Protein AF-A0A2V5X235-F1 (afdb_monomer)

Radius of gyration: 18.5 Å; Cα contacts (8 Å, |Δi|>4): 31; chains: 1; bounding box: 46×26×42 Å

Structure (mmCIF, N/CA/C/O backbone):
data_AF-A0A2V5X235-F1
#
_entry.id   AF-A0A2V5X235-F1
#
loop_
_atom_site.group_PDB
_atom_site.id
_atom_site.type_symbol
_atom_site.label_atom_id
_atom_site.label_alt_id
_atom_site.label_comp_id
_atom_site.label_asym_id
_atom_site.label_entity_id
_atom_site.label_seq_id
_atom_site.pdbx_PDB_ins_code
_atom_site.Cartn_x
_atom_site.Cartn_y
_atom_site.Cartn_z
_atom_site.occupancy
_atom_site.B_iso_or_equiv
_atom_site.auth_seq_id
_atom_site.auth_comp_id
_atom_site.auth_asym_id
_atom_site.auth_atom_id
_atom_site.pdbx_PDB_model_num
ATOM 1 N N . ARG A 1 1 ? 26.055 9.673 -18.603 1.00 62.94 1 ARG A N 1
ATOM 2 C CA . ARG A 1 1 ? 24.661 9.391 -18.183 1.00 62.94 1 ARG A CA 1
ATOM 3 C C . ARG A 1 1 ? 24.049 8.565 -19.304 1.00 62.94 1 ARG A C 1
ATOM 5 O O . ARG A 1 1 ? 23.943 9.108 -20.391 1.00 62.94 1 ARG A O 1
ATOM 12 N N . ASN A 1 2 ? 23.751 7.284 -19.065 1.00 81.06 2 ASN A N 1
ATOM 13 C CA . ASN A 1 2 ? 23.292 6.337 -20.092 1.00 81.06 2 ASN A CA 1
ATOM 14 C C . ASN A 1 2 ? 21.894 5.830 -19.727 1.00 81.06 2 ASN A C 1
ATOM 16 O O . ASN A 1 2 ? 21.731 4.693 -19.296 1.00 81.06 2 ASN A O 1
ATOM 20 N N . THR A 1 3 ? 20.906 6.713 -19.818 1.00 89.75 3 THR A N 1
ATOM 21 C CA . THR A 1 3 ? 19.494 6.369 -19.638 1.00 89.75 3 THR A CA 1
ATOM 22 C C . THR A 1 3 ? 18.827 6.328 -21.004 1.00 89.75 3 THR A C 1
ATOM 24 O O . THR A 1 3 ? 19.139 7.152 -21.863 1.00 89.75 3 THR A O 1
ATOM 27 N N . ILE A 1 4 ? 17.929 5.369 -21.197 1.00 86.69 4 ILE A N 1
ATOM 28 C CA . ILE A 1 4 ? 17.059 5.287 -22.369 1.00 86.69 4 ILE A CA 1
ATOM 29 C C . ILE A 1 4 ? 15.616 5.362 -21.884 1.00 86.69 4 ILE A C 1
ATOM 31 O O . ILE A 1 4 ? 15.269 4.705 -20.903 1.00 86.69 4 ILE A O 1
ATOM 35 N N . ASP A 1 5 ? 14.797 6.153 -22.567 1.00 89.62 5 ASP A N 1
ATOM 36 C CA . ASP A 1 5 ? 13.354 6.162 -22.362 1.00 89.62 5 ASP A CA 1
ATOM 37 C C . ASP A 1 5 ? 12.726 5.188 -23.354 1.00 89.62 5 ASP A C 1
ATOM 39 O O . ASP A 1 5 ? 12.981 5.255 -24.559 1.00 89.62 5 ASP A O 1
ATOM 43 N N . LEU A 1 6 ? 11.919 4.258 -22.849 1.00 86.88 6 LEU A N 1
ATOM 44 C CA . LEU A 1 6 ? 11.195 3.315 -23.688 1.00 86.88 6 LEU A CA 1
ATOM 45 C C . LEU A 1 6 ? 9.756 3.784 -23.858 1.0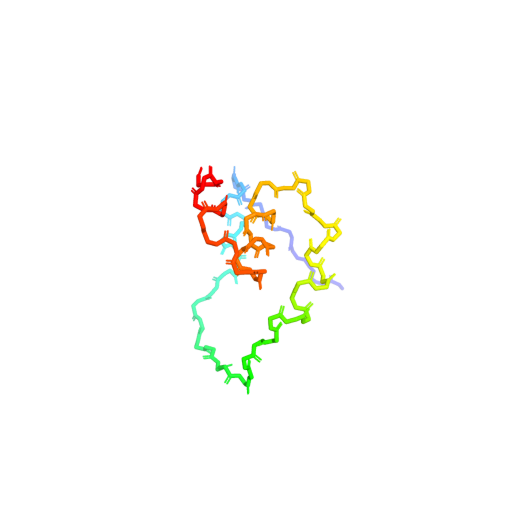0 86.88 6 LEU A C 1
ATOM 47 O O . LEU A 1 6 ? 9.036 4.009 -22.886 1.00 86.88 6 LEU A O 1
ATOM 51 N N . TYR A 1 7 ? 9.332 3.907 -25.111 1.00 92.56 7 TYR A N 1
ATOM 52 C CA . TYR A 1 7 ? 7.933 4.148 -25.428 1.00 92.56 7 TYR A CA 1
ATOM 53 C C . TYR A 1 7 ? 7.112 2.872 -25.218 1.00 92.56 7 TYR A C 1
ATOM 55 O O . TYR A 1 7 ? 7.504 1.800 -25.677 1.00 92.56 7 TYR A O 1
ATOM 63 N N . MET A 1 8 ? 5.944 3.017 -24.589 1.00 93.38 8 MET A N 1
ATOM 64 C CA . MET A 1 8 ? 4.936 1.966 -24.455 1.00 93.38 8 MET A CA 1
ATOM 65 C C . MET A 1 8 ? 3.581 2.505 -24.908 1.00 93.38 8 MET A C 1
ATOM 67 O O . MET A 1 8 ? 3.207 3.630 -24.573 1.00 93.38 8 MET A O 1
ATOM 71 N N . SER A 1 9 ? 2.829 1.690 -25.644 1.00 93.50 9 SER A N 1
ATOM 72 C CA . SER A 1 9 ? 1.575 2.101 -26.288 1.00 93.50 9 SER A CA 1
ATOM 73 C C . SER A 1 9 ? 0.419 2.331 -25.309 1.00 93.50 9 SER A C 1
ATOM 75 O O . SER A 1 9 ? -0.572 2.967 -25.663 1.00 93.50 9 SER A O 1
ATOM 77 N N . ASN A 1 10 ? 0.503 1.792 -24.090 1.00 94.31 10 ASN A N 1
ATOM 78 C CA . ASN A 1 10 ? -0.492 1.978 -23.038 1.00 94.31 10 ASN A CA 1
ATOM 79 C C . ASN A 1 10 ? 0.120 1.752 -21.640 1.00 94.31 10 ASN A C 1
ATOM 81 O O . ASN A 1 10 ? 1.211 1.200 -21.488 1.00 94.31 10 ASN A O 1
ATOM 85 N N . SER A 1 11 ? -0.614 2.152 -20.601 1.00 93.75 11 SER A N 1
ATOM 86 C CA . SER A 1 11 ? -0.160 2.054 -19.209 1.00 93.75 11 SER A CA 1
ATOM 87 C C . SER A 1 11 ? 0.000 0.616 -18.705 1.00 93.75 11 SER A C 1
ATOM 89 O O . SER A 1 11 ? 0.798 0.385 -17.802 1.00 93.75 11 SER A O 1
ATOM 91 N N . ARG A 1 12 ? -0.724 -0.365 -19.265 1.00 94.81 12 ARG A N 1
ATOM 92 C CA . ARG A 1 12 ? -0.583 -1.778 -18.872 1.00 94.81 12 ARG A CA 1
ATOM 93 C C . ARG A 1 12 ? 0.780 -2.325 -19.291 1.00 94.81 12 ARG A C 1
ATOM 95 O O . ARG A 1 12 ? 1.429 -2.994 -18.488 1.00 94.81 12 ARG A O 1
ATOM 102 N N . ASP A 1 13 ? 1.211 -2.013 -20.508 1.00 94.00 13 ASP A N 1
ATOM 103 C CA . ASP A 1 13 ? 2.518 -2.431 -21.023 1.00 94.00 13 ASP A CA 1
ATOM 104 C C . ASP A 1 13 ? 3.643 -1.762 -20.226 1.00 94.00 13 ASP A C 1
ATOM 106 O O . ASP A 1 13 ? 4.601 -2.426 -19.837 1.00 94.00 13 ASP A O 1
ATOM 110 N N . MET A 1 14 ? 3.469 -0.483 -19.870 1.00 94.00 14 MET A N 1
ATOM 111 C CA . MET A 1 14 ? 4.390 0.227 -18.977 1.00 94.00 14 MET A CA 1
ATOM 112 C C . MET A 1 14 ? 4.468 -0.410 -17.581 1.00 94.00 14 MET A C 1
ATOM 114 O O . MET A 1 14 ? 5.561 -0.631 -17.077 1.00 94.00 14 MET A O 1
ATOM 118 N N . ASN A 1 15 ? 3.335 -0.763 -16.965 1.00 92.94 15 ASN A N 1
ATOM 119 C CA . ASN A 1 15 ? 3.311 -1.404 -15.641 1.00 92.94 15 ASN A CA 1
ATOM 120 C C . ASN A 1 15 ? 3.917 -2.815 -15.646 1.00 92.94 15 ASN A C 1
ATOM 122 O O . ASN A 1 15 ? 4.378 -3.299 -14.616 1.00 92.94 15 ASN A O 1
ATOM 126 N N . THR A 1 16 ? 3.885 -3.485 -16.797 1.00 92.75 16 THR A N 1
ATOM 127 C CA . THR A 1 16 ? 4.490 -4.811 -16.980 1.00 92.75 16 THR A CA 1
ATOM 128 C C . THR A 1 16 ? 5.983 -4.702 -17.282 1.00 92.75 16 THR A C 1
ATOM 130 O O . THR A 1 16 ? 6.738 -5.656 -17.093 1.00 92.75 16 THR A O 1
ATOM 133 N N . TRP A 1 17 ? 6.443 -3.535 -17.727 1.00 91.94 17 TRP A N 1
ATOM 134 C CA . TRP A 1 17 ? 7.839 -3.322 -18.041 1.00 91.94 17 TRP A CA 1
ATOM 135 C C . TRP A 1 17 ? 8.704 -3.402 -16.776 1.00 91.94 17 TRP A C 1
ATOM 137 O O . TRP A 1 17 ? 8.534 -2.647 -15.825 1.00 91.94 17 TRP A O 1
ATOM 147 N N . GLY A 1 18 ? 9.625 -4.367 -16.753 1.00 89.19 18 GLY A N 1
ATOM 148 C CA . GLY A 1 18 ? 10.459 -4.662 -15.584 1.00 89.19 18 GLY A CA 1
ATOM 149 C C . GLY A 1 18 ? 9.788 -5.535 -14.515 1.00 89.19 18 GLY A C 1
ATOM 150 O O . GLY A 1 18 ? 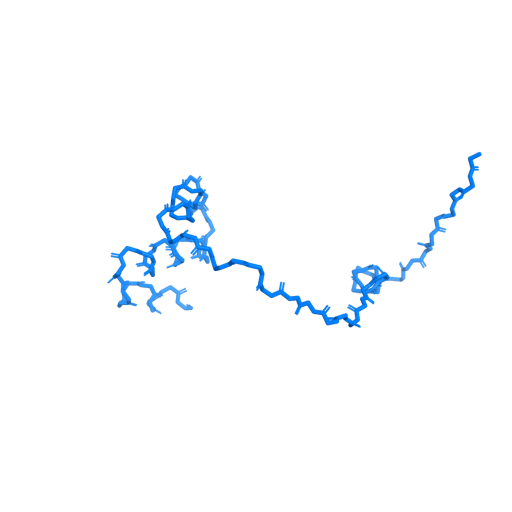10.468 -5.947 -13.572 1.00 89.19 18 GLY A O 1
ATOM 151 N N . ALA A 1 19 ? 8.502 -5.875 -14.660 1.00 94.44 19 ALA A N 1
ATOM 152 C CA . ALA A 1 19 ? 7.859 -6.867 -13.807 1.00 94.44 19 ALA A CA 1
ATOM 153 C C . ALA A 1 19 ? 8.468 -8.252 -14.075 1.00 94.44 19 ALA A C 1
ATOM 155 O O . ALA A 1 19 ? 8.638 -8.669 -15.221 1.00 94.44 19 ALA A O 1
ATOM 156 N N . ARG A 1 20 ? 8.805 -8.971 -13.005 1.00 94.44 20 ARG A N 1
ATOM 157 C CA . ARG A 1 20 ? 9.468 -10.278 -13.066 1.00 94.44 20 ARG A CA 1
ATOM 158 C C . ARG A 1 20 ? 8.884 -11.228 -12.032 1.00 94.44 20 ARG A C 1
ATOM 160 O O . ARG A 1 20 ? 8.466 -10.800 -10.957 1.00 94.44 20 ARG A O 1
ATOM 167 N N . GLN A 1 21 ? 8.858 -12.512 -12.369 1.00 96.19 21 GLN A N 1
ATOM 168 C CA . GLN A 1 21 ? 8.499 -13.571 -11.435 1.00 96.19 21 GLN A CA 1
ATOM 169 C C . GLN A 1 21 ? 9.755 -13.998 -10.686 1.00 96.19 21 GLN A C 1
ATOM 171 O O . GLN A 1 21 ? 10.666 -14.565 -11.278 1.00 96.19 21 GLN A O 1
ATOM 176 N N . GLU A 1 22 ? 9.794 -13.715 -9.391 1.00 95.81 22 GLU A N 1
ATOM 177 C CA . GLU A 1 22 ? 10.930 -14.036 -8.533 1.00 95.81 22 GLU A CA 1
ATOM 178 C C . GLU A 1 22 ? 10.449 -14.795 -7.308 1.00 95.81 22 GLU A C 1
ATOM 180 O O . GLU A 1 22 ? 9.347 -14.564 -6.802 1.00 95.81 22 GLU A O 1
ATOM 185 N N . THR A 1 23 ? 11.298 -15.686 -6.806 1.00 97.00 23 THR A N 1
ATOM 186 C CA . THR A 1 23 ? 11.029 -16.334 -5.523 1.00 97.00 23 THR A CA 1
ATOM 187 C C . THR A 1 23 ? 11.332 -15.345 -4.407 1.00 97.00 23 THR A C 1
ATOM 189 O O . THR A 1 23 ? 12.442 -14.824 -4.318 1.00 97.00 23 THR A O 1
ATOM 192 N N . ILE A 1 24 ? 10.350 -15.099 -3.546 1.00 96.00 24 ILE A N 1
ATOM 193 C CA . ILE A 1 24 ? 10.510 -14.261 -2.357 1.00 96.00 24 ILE A CA 1
ATOM 194 C C . ILE A 1 24 ? 10.484 -15.121 -1.095 1.00 96.00 24 ILE A C 1
ATOM 196 O O . ILE A 1 24 ? 9.821 -16.157 -1.046 1.00 96.00 24 ILE A O 1
ATOM 200 N N . GLN A 1 25 ? 11.198 -14.673 -0.065 1.00 97.25 25 GLN A N 1
ATOM 201 C CA . GLN A 1 25 ? 11.204 -15.295 1.254 1.00 97.25 25 GLN A CA 1
ATOM 202 C C . GLN A 1 25 ? 10.505 -14.378 2.258 1.00 97.25 25 GLN A C 1
ATOM 204 O O . GLN A 1 25 ? 10.824 -13.193 2.350 1.00 97.25 25 GLN A O 1
ATOM 209 N N . VAL A 1 26 ? 9.581 -14.934 3.045 1.00 95.69 26 VAL A N 1
ATOM 210 C CA . VAL A 1 26 ? 8.986 -14.221 4.181 1.00 95.69 26 VAL A CA 1
ATOM 211 C C . VAL A 1 26 ? 9.997 -14.220 5.325 1.00 95.69 26 VAL A C 1
ATOM 213 O O . VAL A 1 26 ? 10.236 -15.256 5.940 1.00 95.69 26 VAL A O 1
ATOM 216 N N . LEU A 1 27 ? 10.613 -13.067 5.589 1.00 96.75 27 LEU A N 1
ATOM 217 C CA . LEU A 1 27 ? 11.559 -12.905 6.701 1.00 96.75 27 LEU A CA 1
ATOM 218 C C . LEU A 1 27 ? 10.837 -12.744 8.043 1.00 96.75 27 LEU A C 1
ATOM 220 O O . LEU A 1 27 ? 11.281 -13.271 9.057 1.00 96.75 27 LEU A O 1
ATOM 224 N N . GLN A 1 28 ? 9.714 -12.025 8.036 1.00 95.56 28 GLN A N 1
ATOM 225 C CA . GLN A 1 28 ? 8.866 -11.806 9.199 1.00 95.56 28 GLN A CA 1
ATOM 226 C C . GLN A 1 28 ? 7.431 -11.545 8.740 1.00 95.56 28 GLN A C 1
ATOM 228 O O . GLN A 1 28 ? 7.210 -10.894 7.717 1.00 95.56 28 GLN A O 1
ATOM 233 N N . TRP A 1 29 ? 6.460 -12.022 9.515 1.00 95.81 29 TRP A N 1
ATOM 234 C CA . TRP A 1 29 ? 5.071 -11.601 9.366 1.00 95.81 29 TRP A CA 1
ATOM 235 C C . TRP A 1 29 ? 4.872 -10.184 9.920 1.00 95.81 29 TRP A C 1
ATOM 237 O O . TRP A 1 29 ? 5.584 -9.746 10.827 1.00 95.81 29 TRP A O 1
ATOM 247 N N . GLY A 1 30 ? 3.923 -9.453 9.335 1.00 92.44 30 GLY A N 1
ATOM 248 C CA . GLY A 1 30 ? 3.579 -8.102 9.774 1.00 92.44 30 GLY A CA 1
ATOM 249 C C . GLY A 1 30 ? 2.862 -8.084 11.126 1.00 92.44 30 GLY A C 1
ATOM 250 O O . GLY A 1 30 ? 2.324 -9.096 11.570 1.00 92.44 30 GLY A O 1
ATOM 251 N N . ASP A 1 31 ? 2.838 -6.909 11.754 1.00 96.12 31 ASP A N 1
ATOM 252 C CA . ASP A 1 31 ? 2.060 -6.636 12.962 1.00 96.12 31 ASP A CA 1
ATOM 253 C C . ASP A 1 31 ? 0.725 -5.971 12.584 1.00 96.12 31 ASP A C 1
ATOM 255 O O . ASP A 1 31 ? 0.684 -4.934 11.910 1.00 96.12 31 ASP A O 1
ATOM 259 N N . ALA A 1 32 ? -0.378 -6.584 13.016 1.00 95.62 32 ALA A N 1
ATOM 260 C CA . ALA A 1 32 ? -1.728 -6.079 12.794 1.00 95.62 32 ALA A CA 1
ATOM 261 C C . ALA A 1 32 ? -1.936 -4.705 13.447 1.00 95.62 32 ALA A C 1
ATOM 263 O O . ALA A 1 32 ? -2.542 -3.823 12.836 1.00 95.62 32 ALA A O 1
ATOM 264 N N . GLN A 1 33 ? -1.373 -4.482 14.638 1.00 96.44 33 GLN A N 1
ATOM 265 C CA . GLN A 1 33 ? -1.522 -3.221 15.356 1.00 96.44 33 GLN A CA 1
ATOM 266 C C . GLN A 1 33 ? -0.764 -2.092 14.658 1.00 96.44 33 GLN A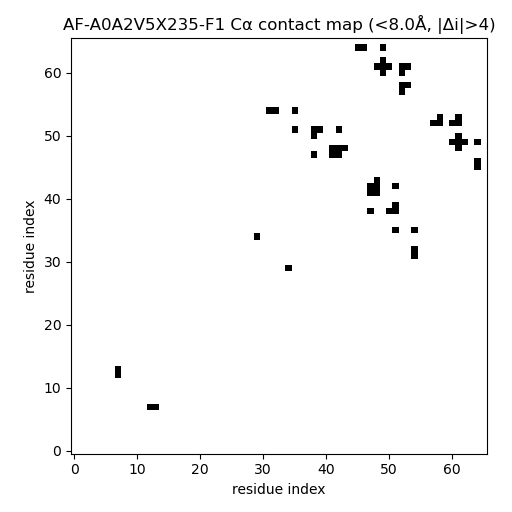 C 1
ATOM 268 O O . GLN A 1 33 ? -1.293 -0.992 14.490 1.00 96.44 33 GLN A O 1
ATOM 273 N N . GLN A 1 34 ? 0.459 -2.371 14.204 1.00 96.56 34 GLN A N 1
ATOM 274 C CA . GLN A 1 34 ? 1.229 -1.432 13.393 1.00 96.56 34 GLN A CA 1
ATOM 275 C C . GLN A 1 34 ? 0.497 -1.101 12.086 1.00 96.56 34 GLN A C 1
ATOM 277 O O . GLN A 1 34 ? 0.412 0.063 11.701 1.00 96.56 34 GLN A O 1
ATOM 282 N N . SER A 1 35 ? -0.076 -2.108 11.424 1.00 95.56 35 SER A N 1
ATOM 283 C CA . SER A 1 35 ? -0.864 -1.907 10.202 1.00 95.56 35 SER A CA 1
ATOM 284 C C . SER A 1 35 ? -2.065 -0.995 10.461 1.00 95.56 35 SER A C 1
ATOM 286 O O . SER A 1 35 ? -2.277 -0.033 9.723 1.00 95.56 35 SER A O 1
ATOM 288 N N . LEU A 1 36 ? -2.803 -1.237 11.548 1.00 97.06 36 LEU A N 1
ATOM 289 C CA . LEU A 1 36 ? -3.947 -0.422 11.946 1.00 97.06 36 LEU A CA 1
ATOM 290 C C . LEU A 1 36 ? -3.550 1.047 12.171 1.00 97.06 36 LEU A C 1
ATOM 292 O O . LEU A 1 36 ? -4.215 1.939 11.646 1.00 97.06 36 LEU A O 1
ATOM 296 N N . GLN A 1 37 ? -2.433 1.308 12.860 1.00 96.69 37 GLN A N 1
ATOM 297 C CA . GLN A 1 37 ? -1.928 2.672 13.089 1.00 96.69 37 GLN A CA 1
ATOM 298 C C . GLN A 1 37 ? -1.691 3.449 11.784 1.00 96.69 37 GLN A C 1
ATOM 300 O O . GLN A 1 37 ? -2.022 4.631 11.704 1.00 96.69 37 GLN A O 1
ATOM 305 N N . PHE A 1 38 ? -1.144 2.802 10.751 1.00 95.75 38 PHE A N 1
ATOM 306 C CA . PHE A 1 38 ? -0.917 3.448 9.454 1.00 95.75 38 PHE A CA 1
ATOM 307 C C . PHE A 1 38 ? -2.207 3.650 8.650 1.00 95.75 38 PHE A C 1
ATOM 309 O O . PHE A 1 38 ? -2.361 4.658 7.953 1.00 95.75 38 PHE A O 1
ATOM 316 N N . LEU A 1 39 ? -3.131 2.691 8.724 1.00 96.50 39 LEU A N 1
ATOM 317 C CA . LEU A 1 39 ? -4.353 2.696 7.919 1.00 96.50 39 LEU A CA 1
ATOM 318 C C . LEU A 1 39 ? -5.419 3.654 8.462 1.00 96.50 39 LEU A C 1
ATOM 320 O O . LEU A 1 39 ? -6.204 4.188 7.677 1.00 96.50 39 LEU A O 1
ATOM 324 N N . GLN A 1 40 ? -5.423 3.923 9.771 1.00 94.75 40 GLN A N 1
ATOM 325 C CA . GLN A 1 40 ? -6.419 4.780 10.423 1.00 94.75 40 GLN A CA 1
ATOM 326 C C . GLN A 1 40 ? -6.555 6.171 9.783 1.00 94.75 40 GLN A C 1
ATOM 328 O O . GLN A 1 40 ? -7.671 6.686 9.708 1.00 94.75 40 GLN A O 1
ATOM 333 N N . SER A 1 41 ? -5.464 6.758 9.281 1.00 95.31 41 SER A N 1
ATOM 334 C CA . SER A 1 41 ? -5.463 8.092 8.661 1.00 95.31 41 SER A CA 1
ATOM 335 C C . SER A 1 41 ? -5.877 8.120 7.185 1.00 95.31 41 SER A C 1
ATOM 337 O O . SER A 1 41 ? -6.020 9.203 6.628 1.00 95.31 41 SER A O 1
ATOM 339 N N . HIS A 1 42 ? -6.093 6.963 6.549 1.00 95.12 42 HIS A N 1
ATOM 340 C CA . HIS A 1 42 ? -6.332 6.849 5.103 1.00 95.12 42 HIS A CA 1
ATOM 341 C C . HIS A 1 42 ? -7.709 6.249 4.761 1.00 95.12 42 HIS A C 1
ATOM 343 O O . HIS A 1 42 ? -7.906 5.673 3.691 1.00 95.12 42 HIS A O 1
ATOM 349 N N . GLN A 1 43 ? -8.689 6.370 5.659 1.00 95.06 43 GLN A N 1
ATOM 350 C CA . GLN A 1 43 ? -10.008 5.732 5.520 1.00 95.06 43 GLN A CA 1
ATOM 351 C C . GLN A 1 43 ? -10.936 6.357 4.461 1.00 95.06 43 GLN A C 1
ATOM 353 O O . GLN A 1 43 ? -12.059 5.881 4.285 1.00 95.06 43 GLN A O 1
ATOM 358 N N . ASP A 1 44 ? -10.476 7.366 3.713 1.00 96.31 44 ASP A N 1
ATOM 359 C CA . ASP A 1 44 ? -11.210 7.947 2.577 1.00 96.31 44 ASP A CA 1
ATOM 360 C C . ASP A 1 44 ? -11.469 6.918 1.466 1.00 96.31 44 ASP A C 1
ATOM 362 O O . ASP A 1 44 ? -12.442 7.002 0.713 1.00 96.31 44 ASP A O 1
ATOM 366 N N . TYR A 1 45 ? -10.610 5.903 1.373 1.00 95.56 45 TYR A N 1
ATOM 367 C CA . TYR A 1 45 ? -10.773 4.813 0.428 1.00 95.56 45 TYR A CA 1
ATOM 368 C C . TYR A 1 45 ? -11.597 3.678 1.040 1.00 95.56 45 TYR A C 1
ATOM 370 O O . TYR A 1 45 ? -11.216 3.094 2.056 1.00 95.56 45 TYR A O 1
ATOM 378 N N . LYS A 1 46 ? -12.679 3.278 0.353 1.00 95.81 46 LYS A N 1
ATOM 379 C CA . LYS A 1 46 ? -13.567 2.168 0.762 1.00 95.81 46 LYS A CA 1
ATOM 380 C C . LYS A 1 46 ? -12.795 0.900 1.157 1.00 95.81 46 LYS A C 1
ATOM 382 O O . LYS A 1 46 ? -13.122 0.270 2.156 1.00 95.81 46 LYS A O 1
ATOM 387 N N . HIS A 1 47 ? -11.760 0.542 0.394 1.00 95.75 47 HIS A N 1
ATOM 388 C CA . HIS A 1 47 ? -10.959 -0.652 0.665 1.00 95.75 47 HIS A CA 1
ATOM 389 C C . HIS A 1 47 ? -10.093 -0.516 1.926 1.00 95.75 47 HIS A C 1
ATOM 391 O O . HIS A 1 47 ? -9.939 -1.495 2.645 1.00 95.75 47 HIS A O 1
ATOM 397 N N . ILE A 1 48 ? -9.590 0.683 2.239 1.00 96.69 48 ILE A N 1
ATOM 398 C CA . ILE A 1 48 ? -8.821 0.930 3.468 1.00 96.69 48 ILE A CA 1
ATOM 399 C C . ILE A 1 48 ? -9.743 0.891 4.681 1.00 96.69 48 ILE A C 1
ATOM 401 O O . ILE A 1 48 ? -9.427 0.225 5.661 1.00 96.69 48 ILE A O 1
ATOM 405 N N . LYS A 1 49 ? -10.918 1.525 4.597 1.00 97.12 49 LYS A N 1
ATOM 406 C CA . LYS A 1 49 ? -11.932 1.443 5.656 1.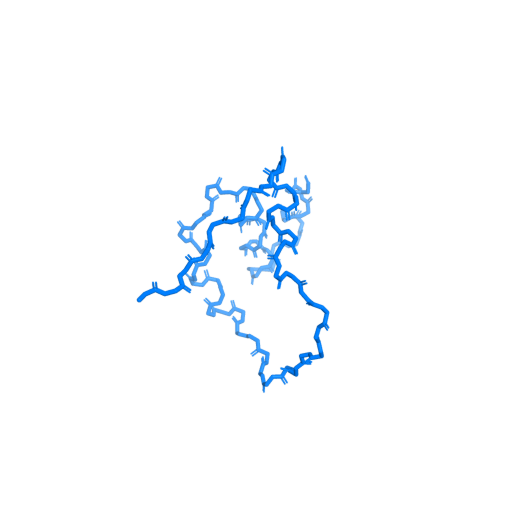00 97.12 49 LYS A CA 1
ATOM 407 C C . LYS A 1 49 ? -12.316 -0.006 5.965 1.00 97.12 49 LYS A C 1
ATOM 409 O O . LYS A 1 49 ?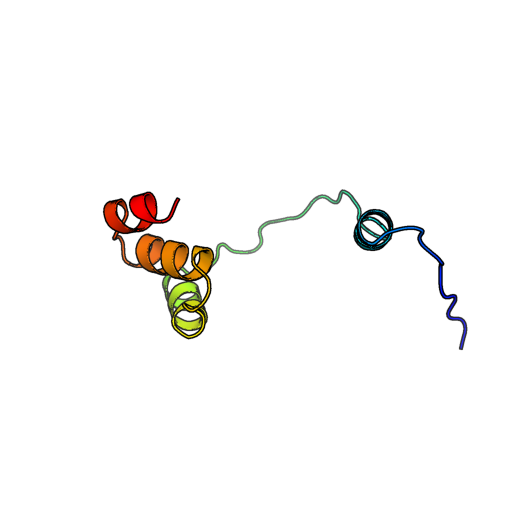 -12.415 -0.380 7.127 1.00 97.12 49 LYS A O 1
ATOM 414 N N . ARG A 1 50 ? -12.470 -0.839 4.930 1.00 97.12 50 ARG A N 1
ATOM 415 C CA . ARG A 1 50 ? -12.701 -2.278 5.100 1.00 97.12 50 ARG A CA 1
ATOM 416 C C . ARG A 1 50 ? -11.553 -2.961 5.846 1.00 97.12 50 ARG A C 1
ATOM 418 O O . ARG A 1 50 ? -11.816 -3.676 6.800 1.00 97.12 50 ARG A O 1
ATOM 425 N N . MET A 1 51 ? -10.305 -2.714 5.446 1.00 96.88 51 MET A N 1
ATOM 426 C CA . MET A 1 51 ? -9.133 -3.292 6.117 1.00 96.88 51 MET A CA 1
ATOM 427 C C . MET A 1 51 ? -9.036 -2.872 7.588 1.00 96.88 51 MET A C 1
ATOM 429 O O . MET A 1 51 ? -8.682 -3.688 8.429 1.00 96.88 51 MET A O 1
ATOM 433 N N . VAL A 1 52 ? -9.363 -1.617 7.912 1.00 97.62 52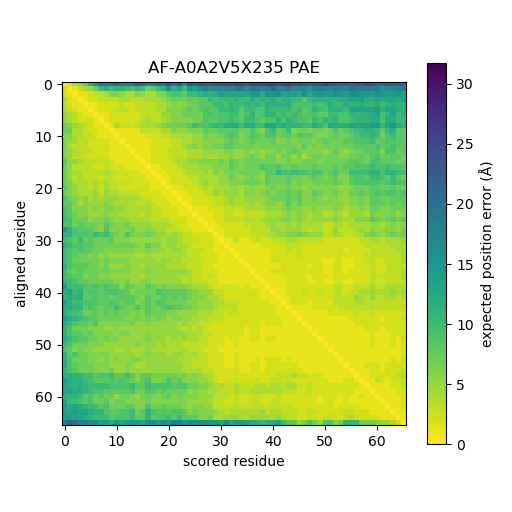 VAL A N 1
ATOM 434 C CA . VAL A 1 52 ? -9.416 -1.136 9.302 1.00 97.62 52 VAL A CA 1
ATOM 435 C C . VAL A 1 52 ? -10.451 -1.926 10.104 1.00 97.62 52 VAL A C 1
ATOM 437 O O . VAL A 1 52 ? -10.105 -2.467 11.148 1.00 97.62 52 VAL A O 1
ATOM 440 N N . LEU A 1 53 ? -11.670 -2.084 9.579 1.00 97.69 53 LEU A N 1
ATOM 441 C CA . LEU A 1 53 ? -12.716 -2.879 10.230 1.00 97.69 53 LEU A CA 1
ATOM 442 C C . LEU A 1 53 ? -12.306 -4.349 10.413 1.00 97.69 53 LEU A C 1
ATOM 444 O O . LEU A 1 53 ? -12.558 -4.921 11.469 1.00 97.69 53 LEU A O 1
ATOM 448 N N . GLU A 1 54 ? -11.647 -4.957 9.422 1.00 96.62 54 GLU A N 1
ATOM 449 C CA . GLU A 1 54 ? -11.107 -6.322 9.528 1.00 96.62 54 GLU A CA 1
ATOM 450 C C . GLU A 1 54 ? -10.065 -6.426 10.657 1.00 96.62 54 GLU A C 1
ATOM 452 O O . GLU A 1 54 ? -10.114 -7.359 11.456 1.00 96.62 54 GLU A O 1
ATOM 457 N N . LEU A 1 55 ? -9.160 -5.447 10.771 1.00 96.50 55 LEU A N 1
ATOM 458 C CA . LEU A 1 55 ? -8.140 -5.399 11.827 1.00 96.50 55 LEU A CA 1
ATOM 459 C C . LEU A 1 55 ? -8.727 -5.123 13.222 1.00 96.50 55 LEU A C 1
ATOM 461 O O . LEU A 1 55 ? -8.162 -5.572 14.216 1.00 96.50 55 LEU A O 1
ATOM 465 N N . GLU A 1 56 ? -9.852 -4.413 13.303 1.00 96.56 56 GLU A N 1
ATOM 466 C CA . GLU A 1 56 ? -10.587 -4.138 14.547 1.00 96.56 56 GLU A CA 1
ATOM 467 C C . GLU A 1 56 ? -11.525 -5.292 14.963 1.00 96.56 56 GLU A C 1
ATOM 469 O O . GLU A 1 56 ? -12.102 -5.260 16.050 1.00 96.56 56 GLU A O 1
ATOM 474 N N . GLY A 1 57 ? -11.662 -6.336 14.133 1.00 96.31 57 GLY A N 1
ATOM 475 C CA . GLY A 1 57 ? -12.531 -7.490 14.397 1.00 96.31 57 GLY A CA 1
ATOM 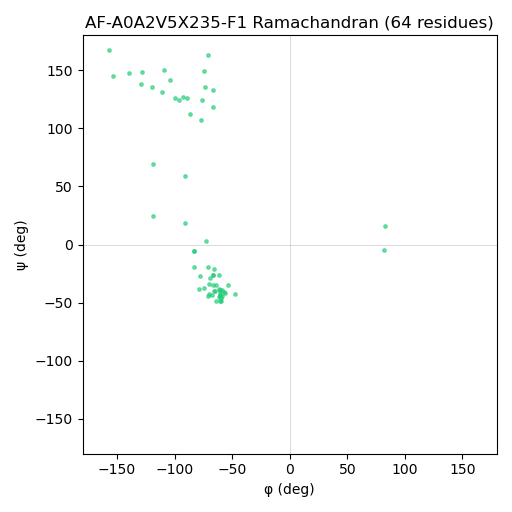476 C C . GLY A 1 57 ? -14.003 -7.270 14.026 1.00 96.31 57 GLY A C 1
ATOM 477 O O . GLY A 1 57 ? -14.876 -8.030 14.444 1.00 96.31 57 GLY A O 1
ATOM 478 N N . HIS A 1 58 ? -14.305 -6.244 13.233 1.00 96.88 58 HIS A N 1
ATOM 479 C CA . HIS A 1 58 ? -15.646 -5.907 12.754 1.00 96.88 58 HIS A CA 1
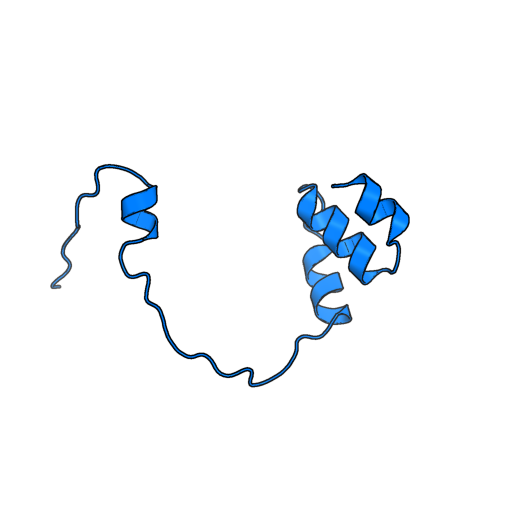ATOM 480 C C . HIS A 1 58 ? -15.956 -6.579 11.405 1.00 96.88 58 HIS A C 1
ATOM 482 O O . HIS A 1 58 ? -16.260 -5.915 10.413 1.00 96.88 58 HIS A O 1
ATOM 488 N N . GLU A 1 59 ? -15.892 -7.914 11.366 1.00 94.62 59 GLU A N 1
ATOM 489 C CA . GLU A 1 59 ? -16.007 -8.706 10.129 1.00 94.62 59 GLU A CA 1
ATOM 490 C C . GLU A 1 59 ? -17.329 -8.491 9.375 1.00 94.62 59 GLU A C 1
ATOM 492 O O . GLU A 1 59 ? -17.330 -8.400 8.147 1.00 94.62 59 GLU A O 1
ATOM 497 N N . GLU A 1 60 ? -18.450 -8.361 10.090 1.00 95.62 60 GLU A N 1
ATOM 498 C CA . GLU A 1 60 ? -19.765 -8.108 9.483 1.00 95.62 60 GLU A CA 1
ATOM 499 C C . GLU A 1 60 ? -19.796 -6.751 8.764 1.00 95.62 60 GLU A C 1
ATOM 501 O O . GLU A 1 60 ? -20.139 -6.668 7.587 1.00 95.62 60 GLU A O 1
ATOM 506 N N . GLN A 1 61 ? -19.327 -5.693 9.432 1.00 95.12 61 GLN A N 1
ATOM 507 C CA . GLN A 1 61 ? -19.277 -4.342 8.862 1.00 95.12 61 GLN A CA 1
ATOM 508 C C . GLN A 1 61 ? -18.279 -4.255 7.700 1.00 95.12 61 GLN A C 1
ATOM 510 O O . GLN A 1 61 ? -18.500 -3.530 6.728 1.00 95.12 61 GLN A O 1
ATOM 515 N N . ALA A 1 62 ? -17.172 -4.997 7.779 1.00 95.00 62 ALA A N 1
ATOM 516 C CA . ALA A 1 62 ? -16.226 -5.113 6.680 1.00 95.00 62 ALA A CA 1
ATOM 517 C C . ALA A 1 62 ? -16.848 -5.820 5.463 1.00 95.00 62 ALA A C 1
ATOM 519 O O . ALA A 1 62 ? -16.618 -5.407 4.321 1.00 95.00 62 ALA A O 1
ATOM 520 N N . ALA A 1 63 ? -17.653 -6.863 5.685 1.00 93.88 63 ALA A N 1
ATOM 521 C CA . ALA A 1 63 ? -18.323 -7.600 4.618 1.00 93.88 63 ALA A CA 1
ATOM 522 C C . ALA A 1 63 ? -19.328 -6.729 3.846 1.00 93.88 63 ALA A C 1
ATOM 524 O O . ALA A 1 63 ? -19.407 -6.855 2.622 1.00 93.88 63 ALA A O 1
ATOM 525 N N . ASP A 1 64 ? -20.004 -5.799 4.523 1.00 95.12 64 ASP A N 1
ATOM 526 C CA . ASP A 1 64 ? -20.914 -4.827 3.900 1.00 95.12 64 ASP A CA 1
ATOM 527 C C . ASP A 1 64 ? -20.191 -3.839 2.965 1.00 95.12 64 ASP A C 1
ATOM 529 O O . ASP A 1 64 ? -20.791 -3.255 2.059 1.00 95.12 64 ASP A O 1
ATOM 533 N N . LEU A 1 65 ? -18.875 -3.668 3.140 1.00 90.19 65 LEU A N 1
ATOM 534 C CA . LEU A 1 65 ? -18.012 -2.874 2.263 1.00 90.19 65 LEU A CA 1
ATOM 535 C C . LEU A 1 65 ? -17.385 -3.701 1.125 1.00 90.19 65 LEU A C 1
ATOM 537 O O . LEU A 1 65 ? -16.389 -3.259 0.540 1.00 90.19 65 LEU A O 1
ATOM 541 N N . ARG A 1 66 ? -17.914 -4.881 0.782 1.00 74.81 66 ARG A N 1
ATOM 542 C CA . ARG A 1 66 ? -17.498 -5.601 -0.437 1.00 74.81 66 ARG A CA 1
ATOM 543 C C . ARG A 1 66 ? -17.946 -4.915 -1.726 1.00 74.81 66 ARG A C 1
ATOM 545 O O . ARG A 1 66 ? -18.872 -4.072 -1.707 1.00 74.81 66 ARG A O 1
#

Nearest PDB structures (foldseek):
  4c2m-assembly2_S  TM=3.047E-01  e=2.242E+00  Saccharomyces cerevisiae
  8fks-assembly1_NE  TM=2.000E-01  e=7.768E+00  Homo sapiens

Foldseek 3Di:
DDDDDDDDPDVVVVVCVVDDDDDDDPPDDDDLVVLLVVLVVVVPDLQSVLSNCVSVVVPVVSVVSD

Solvent-accessible surface area (backbone atoms only — not comparable to full-atom values): 4416 Å² total; per-residue (Å²): 138,93,81,82,88,81,90,60,98,45,71,68,59,49,68,50,59,88,62,74,94,72,92,81,79,86,87,70,85,84,56,67,69,63,50,43,65,65,44,68,83,50,48,89,39,64,69,44,40,25,52,46,28,50,74,72,67,37,54,70,69,23,57,74,57,106

Sequence (66 aa):
RNTIDLYMSNSRDMNTWGARQETIQVLQWGDAQQSLQFLQSHQDYKHIKRMVLELEGHEEQAADLR

Mean predicted aligned error: 5.28 Å

Seconda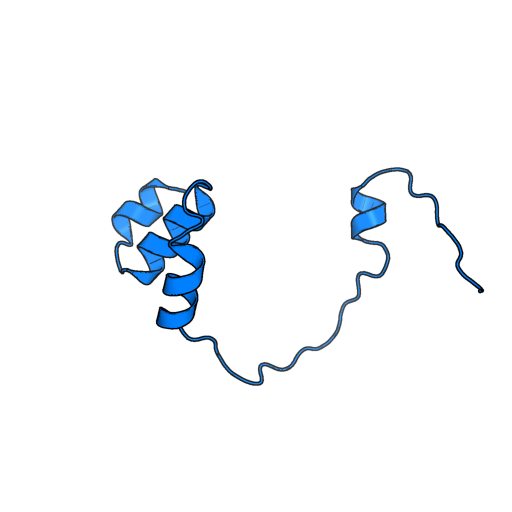ry structure (DSSP, 8-state):
----PPP-SSHHHHHHTT----------PPPHHHHHHHHGGGTTSHHHHHHHHHHTT-HHHHHHT-

pLDDT: mean 93.81, std 5.37, range [62.94, 97.69]